Protein AF-A0A971USK8-F1 (afdb_monomer_lite)

Secondary structure (DSSP, 8-state):
------------HHHHHHHHHHHHHHTT-S-TT----TTTHHHHHTT--HHHHHHHHHT-

Radius of gyration: 13.78 Å; chains: 1; bounding box: 25×37×31 Å

Sequence (60 aa):
MELSKTTKKDIPRYVKISIDIAHRIYRGEFPEGYKLKGRSTLAAEYNVSPETIRRSMALL

Structure (mmCIF, N/CA/C/O backbone):
data_AF-A0A971USK8-F1
#
_entry.id   AF-A0A971USK8-F1
#
loop_
_atom_site.group_PDB
_atom_site.id
_atom_site.type_symbol
_atom_site.label_atom_id
_atom_site.label_alt_id
_atom_site.label_comp_id
_atom_site.label_asym_id
_atom_site.label_entity_id
_atom_site.label_seq_id
_atom_site.pdbx_PDB_ins_code
_atom_site.Cartn_x
_atom_site.Cartn_y
_atom_site.Cartn_z
_atom_site.occupancy
_atom_site.B_iso_or_equiv
_atom_site.auth_seq_id
_atom_site.auth_comp_id
_atom_site.auth_asym_id
_atom_site.auth_atom_id
_atom_site.pdbx_PDB_model_num
ATOM 1 N N . MET A 1 1 ? 1.910 -29.382 -17.973 1.00 61.09 1 MET A N 1
ATOM 2 C CA . MET A 1 1 ? 2.269 -28.582 -16.784 1.00 61.09 1 MET A CA 1
ATOM 3 C C . MET A 1 1 ? 3.390 -27.654 -17.200 1.00 61.09 1 MET A C 1
ATOM 5 O O . MET A 1 1 ? 4.544 -28.025 -17.096 1.00 61.09 1 MET A O 1
ATOM 9 N N . GLU A 1 2 ? 3.063 -26.495 -17.761 1.00 44.84 2 GLU A N 1
ATOM 10 C CA . GLU A 1 2 ? 4.091 -25.546 -18.188 1.00 44.84 2 GLU A CA 1
ATOM 11 C C . GLU A 1 2 ? 3.545 -24.139 -17.985 1.00 44.84 2 GLU A C 1
ATOM 13 O O . GLU A 1 2 ? 2.901 -23.547 -18.846 1.00 44.84 2 GLU A O 1
ATOM 18 N N . LEU A 1 3 ? 3.697 -23.651 -16.753 1.00 55.16 3 LEU A N 1
ATOM 19 C CA . LEU A 1 3 ? 3.370 -22.274 -16.432 1.00 55.16 3 LEU A CA 1
ATOM 20 C C . LEU A 1 3 ? 4.480 -21.412 -17.034 1.00 55.16 3 LEU A C 1
ATOM 22 O O . LEU A 1 3 ? 5.587 -21.323 -16.495 1.00 55.16 3 LEU A O 1
ATOM 26 N N . SER A 1 4 ? 4.175 -20.843 -18.196 1.00 43.91 4 SER A N 1
ATOM 27 C CA . SER A 1 4 ? 4.992 -19.903 -18.949 1.00 43.91 4 SER A CA 1
ATOM 28 C C . SER A 1 4 ? 5.536 -18.803 -18.034 1.00 43.91 4 SER A C 1
ATOM 30 O O . SER A 1 4 ? 4.836 -17.853 -17.674 1.00 43.91 4 SER A O 1
ATOM 32 N N . LYS A 1 5 ? 6.813 -18.926 -17.665 1.00 57.81 5 LYS A N 1
ATOM 33 C CA . LYS A 1 5 ? 7.614 -17.867 -17.043 1.00 57.81 5 LYS A CA 1
ATOM 34 C C . LYS A 1 5 ? 7.935 -16.809 -18.100 1.00 57.81 5 LYS A C 1
ATOM 36 O O . LYS A 1 5 ? 9.081 -16.666 -18.515 1.00 57.81 5 LYS A O 1
ATOM 41 N N . THR A 1 6 ? 6.928 -16.082 -18.568 1.00 51.75 6 THR A N 1
ATOM 42 C CA . THR A 1 6 ? 7.143 -15.031 -19.561 1.00 51.75 6 THR A CA 1
ATOM 43 C C . THR A 1 6 ? 7.534 -13.738 -18.850 1.00 51.75 6 THR A C 1
ATOM 45 O O . THR A 1 6 ? 6.747 -13.112 -18.146 1.00 51.75 6 THR A O 1
ATOM 48 N N . THR A 1 7 ? 8.797 -13.357 -19.066 1.00 53.72 7 THR A N 1
ATOM 49 C CA . THR A 1 7 ? 9.395 -12.022 -18.884 1.00 53.72 7 THR A CA 1
ATOM 50 C C . THR A 1 7 ? 9.475 -11.460 -17.465 1.00 53.72 7 THR A C 1
ATOM 52 O O . THR A 1 7 ? 8.695 -10.619 -17.028 1.00 53.72 7 THR A O 1
ATOM 55 N N . LYS A 1 8 ? 10.581 -11.809 -16.804 1.00 55.88 8 LYS A N 1
ATOM 56 C CA . LYS A 1 8 ? 11.224 -11.038 -15.734 1.00 55.88 8 LYS A CA 1
ATOM 57 C C . LYS A 1 8 ? 11.756 -9.708 -16.308 1.00 55.88 8 LYS A C 1
ATOM 59 O O . LYS A 1 8 ? 12.958 -9.531 -16.441 1.00 55.88 8 LYS A O 1
ATOM 64 N N . LYS A 1 9 ? 10.863 -8.812 -16.732 1.00 52.84 9 LYS A N 1
ATOM 65 C CA . LYS A 1 9 ? 11.193 -7.435 -17.122 1.00 52.84 9 LYS A CA 1
ATOM 66 C C . LYS A 1 9 ? 10.922 -6.580 -15.892 1.00 52.84 9 LYS A C 1
ATOM 68 O O . LYS A 1 9 ? 9.774 -6.516 -15.471 1.00 52.84 9 LYS A O 1
ATOM 73 N N . ASP A 1 10 ? 11.985 -6.081 -15.262 1.00 65.75 10 ASP A N 1
ATOM 74 C CA . ASP A 1 10 ? 12.036 -5.288 -14.026 1.00 65.75 10 ASP A CA 1
ATOM 75 C C . ASP A 1 10 ? 10.698 -4.701 -13.571 1.00 65.75 10 ASP A C 1
ATOM 77 O O . ASP A 1 10 ? 10.380 -3.549 -13.856 1.00 65.75 10 ASP A O 1
ATOM 81 N N . ILE A 1 11 ? 9.899 -5.496 -12.846 1.00 73.56 11 ILE A N 1
ATOM 82 C CA . ILE A 1 11 ? 8.687 -4.978 -12.216 1.00 73.56 11 ILE A CA 1
ATOM 83 C C . ILE A 1 11 ? 9.171 -3.934 -11.208 1.00 73.56 11 ILE A C 1
ATOM 85 O O . ILE A 1 11 ? 9.881 -4.308 -10.261 1.00 73.56 11 ILE A O 1
ATOM 89 N N . PRO A 1 12 ? 8.819 -2.649 -11.390 1.00 79.88 12 PRO A N 1
ATOM 90 C CA . PRO A 1 12 ? 9.291 -1.602 -10.511 1.00 79.88 12 PRO A CA 1
ATOM 91 C C . PRO A 1 12 ? 8.882 -1.908 -9.078 1.00 79.88 12 PRO A C 1
ATOM 93 O O . PRO A 1 12 ? 7.797 -2.437 -8.821 1.00 79.88 12 PRO A O 1
ATOM 96 N N . ARG A 1 13 ? 9.740 -1.555 -8.120 1.00 80.25 13 ARG A N 1
ATOM 97 C CA . ARG A 1 13 ? 9.517 -1.905 -6.713 1.00 80.25 13 ARG A CA 1
ATOM 98 C C . ARG A 1 13 ? 8.175 -1.378 -6.186 1.00 80.25 13 ARG A C 1
ATOM 100 O O . ARG A 1 13 ? 7.525 -2.080 -5.423 1.00 80.25 13 ARG A O 1
ATOM 107 N N . TYR A 1 14 ? 7.716 -0.224 -6.679 1.00 83.00 14 TYR A N 1
ATOM 108 C CA . TYR A 1 14 ? 6.394 0.328 -6.361 1.00 83.00 14 TYR A CA 1
ATOM 109 C C . TYR A 1 14 ? 5.227 -0.540 -6.871 1.00 83.00 14 TYR A C 1
ATOM 111 O O . TYR A 1 14 ? 4.229 -0.684 -6.179 1.00 83.00 14 TYR A O 1
ATOM 119 N N . VAL A 1 15 ? 5.345 -1.177 -8.042 1.00 84.19 15 VAL A N 1
ATOM 120 C CA . VAL A 1 15 ? 4.279 -2.044 -8.581 1.00 84.19 15 VAL A CA 1
ATOM 121 C C . VAL A 1 15 ? 4.135 -3.298 -7.726 1.00 84.19 15 VAL A C 1
ATOM 123 O O . VAL A 1 15 ? 3.024 -3.674 -7.371 1.00 84.19 15 VAL A O 1
ATOM 126 N N . LYS A 1 16 ? 5.255 -3.918 -7.326 1.00 83.94 16 LYS A N 1
ATOM 127 C CA . LYS A 1 16 ? 5.216 -5.075 -6.415 1.00 83.94 16 LYS A CA 1
ATOM 128 C C . LYS A 1 16 ? 4.555 -4.728 -5.086 1.00 83.94 16 LYS A C 1
ATOM 130 O O . LYS A 1 16 ? 3.756 -5.511 -4.593 1.00 83.94 16 LYS A O 1
ATOM 135 N N . ILE A 1 17 ? 4.875 -3.559 -4.534 1.00 82.75 17 ILE A N 1
ATOM 136 C CA . ILE A 1 17 ? 4.308 -3.100 -3.263 1.00 82.75 17 ILE A CA 1
ATOM 137 C C . ILE A 1 17 ? 2.818 -2.786 -3.413 1.00 82.75 17 ILE A C 1
ATOM 139 O O . ILE A 1 17 ? 2.042 -3.146 -2.540 1.00 82.75 17 ILE A O 1
ATOM 143 N N . SER A 1 18 ? 2.404 -2.174 -4.525 1.00 82.44 18 SER A N 1
ATOM 144 C CA . SER A 1 18 ? 0.988 -1.932 -4.832 1.00 82.44 18 SER A CA 1
ATOM 145 C C . SER A 1 18 ? 0.187 -3.237 -4.837 1.00 82.44 18 SER A C 1
ATOM 147 O O . SER A 1 18 ? -0.810 -3.343 -4.131 1.00 82.44 18 SER A O 1
ATOM 149 N N . ILE A 1 19 ? 0.677 -4.264 -5.540 1.00 85.25 19 ILE A N 1
ATOM 150 C CA . ILE A 1 19 ? 0.026 -5.582 -5.607 1.00 85.25 19 ILE A CA 1
ATOM 151 C C . ILE A 1 19 ? -0.009 -6.256 -4.228 1.00 85.25 19 ILE A C 1
ATOM 153 O O . ILE A 1 19 ? -1.037 -6.802 -3.837 1.00 85.25 19 ILE A O 1
ATOM 157 N N . ASP A 1 20 ? 1.088 -6.199 -3.472 1.00 84.19 20 ASP A N 1
ATOM 158 C CA . ASP A 1 20 ? 1.166 -6.781 -2.127 1.00 84.19 20 ASP A CA 1
ATOM 159 C C . ASP A 1 20 ? 0.174 -6.11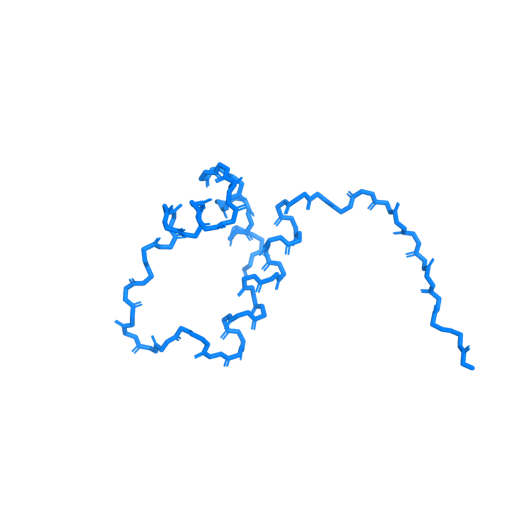5 -1.157 1.00 84.19 20 ASP A C 1
ATOM 161 O O . ASP A 1 20 ? -0.589 -6.790 -0.465 1.00 84.19 20 ASP A O 1
ATOM 165 N N . ILE A 1 21 ? 0.108 -4.780 -1.181 1.00 79.50 21 ILE A N 1
ATOM 166 C CA . ILE A 1 21 ? -0.854 -4.000 -0.399 1.00 79.50 21 ILE A CA 1
ATOM 167 C C . ILE A 1 21 ? -2.286 -4.320 -0.843 1.00 79.50 21 ILE A C 1
ATOM 169 O O . ILE A 1 21 ? -3.133 -4.559 0.015 1.00 79.50 21 ILE A O 1
ATOM 173 N N . ALA A 1 22 ? -2.561 -4.386 -2.150 1.00 82.88 22 ALA A N 1
ATOM 174 C CA . ALA A 1 22 ? -3.874 -4.756 -2.681 1.00 82.88 22 ALA A CA 1
ATOM 175 C C . ALA A 1 22 ? -4.304 -6.142 -2.185 1.00 82.88 22 ALA A C 1
ATOM 177 O O . ALA A 1 22 ? -5.446 -6.328 -1.774 1.00 82.88 22 ALA A O 1
ATOM 178 N N . HIS A 1 23 ? -3.376 -7.099 -2.146 1.00 85.19 23 HIS A N 1
ATOM 179 C CA . HIS A 1 23 ? -3.624 -8.436 -1.616 1.00 85.19 23 HIS A CA 1
ATOM 180 C C . HIS A 1 23 ? -3.897 -8.430 -0.106 1.00 85.19 23 HIS A C 1
ATOM 182 O O . HIS A 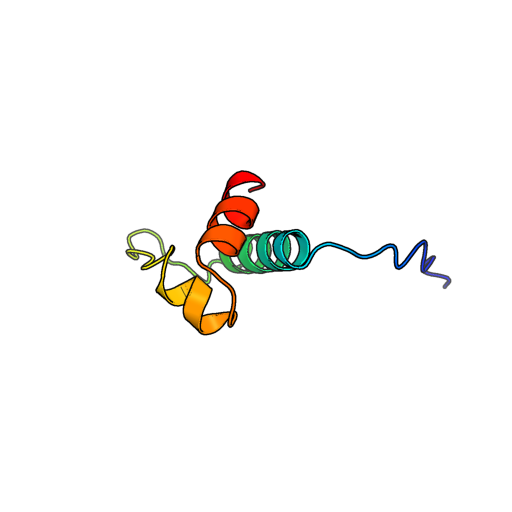1 23 ? -4.789 -9.149 0.340 1.00 85.19 23 HIS A O 1
ATOM 188 N N . ARG A 1 24 ? -3.173 -7.630 0.689 1.00 79.56 24 ARG A N 1
ATOM 189 C CA . ARG A 1 24 ? -3.438 -7.481 2.135 1.00 79.56 24 ARG A CA 1
ATOM 190 C C . ARG A 1 24 ? -4.804 -6.846 2.397 1.00 79.56 24 ARG A C 1
ATOM 192 O O . ARG A 1 24 ? -5.534 -7.322 3.261 1.00 79.56 24 ARG A O 1
ATOM 199 N N . ILE A 1 25 ? -5.177 -5.833 1.612 1.0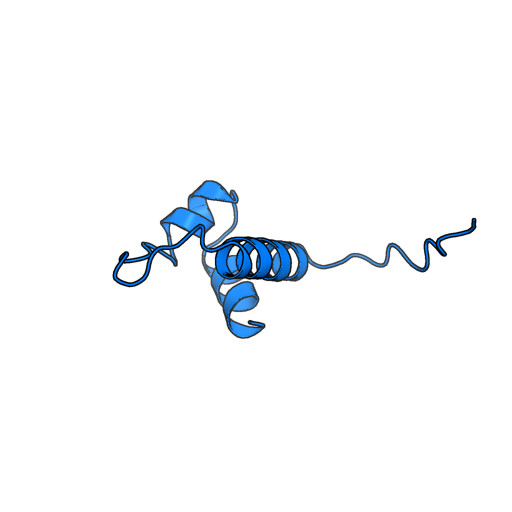0 77.38 25 ILE A N 1
ATOM 200 C CA . ILE A 1 25 ? -6.512 -5.218 1.659 1.00 77.38 25 ILE A CA 1
ATOM 201 C C . ILE A 1 25 ? -7.582 -6.252 1.293 1.00 77.38 25 ILE A C 1
ATOM 203 O O . ILE A 1 25 ? -8.530 -6.437 2.048 1.00 77.38 25 ILE A O 1
ATOM 207 N N . TYR A 1 26 ? -7.394 -6.985 0.193 1.00 80.94 26 TYR A N 1
ATOM 208 C CA . TYR A 1 26 ? -8.323 -8.025 -0.260 1.00 80.94 26 TYR A CA 1
ATOM 209 C C . TYR A 1 26 ? -8.497 -9.162 0.758 1.00 80.94 26 TYR A C 1
ATOM 211 O O . TYR A 1 26 ? -9.589 -9.699 0.911 1.00 80.94 26 TYR A O 1
ATOM 219 N N . ARG A 1 27 ? -7.433 -9.515 1.488 1.00 82.44 27 ARG A N 1
ATOM 220 C CA . ARG A 1 27 ? -7.468 -10.522 2.560 1.00 82.44 27 ARG A CA 1
ATOM 221 C C . ARG A 1 27 ? -8.190 -10.060 3.827 1.00 82.44 27 ARG A C 1
ATOM 223 O O . ARG A 1 27 ? -8.400 -10.884 4.708 1.00 82.44 27 ARG A O 1
ATOM 230 N N . GLY A 1 28 ? -8.567 -8.785 3.927 1.00 75.75 28 GLY A N 1
ATOM 231 C CA . GLY A 1 28 ? -9.234 -8.253 5.114 1.00 75.75 28 GLY A CA 1
ATOM 232 C C . GLY A 1 28 ? -8.295 -8.044 6.303 1.00 75.75 28 GLY A C 1
ATOM 233 O O . GLY A 1 28 ? -8.760 -7.953 7.434 1.00 75.75 28 GLY A O 1
ATOM 234 N N . GLU A 1 29 ? -6.982 -7.925 6.066 1.00 72.31 29 GLU A N 1
ATOM 235 C CA . GLU A 1 29 ? -5.989 -7.617 7.115 1.00 72.31 29 GLU A CA 1
ATOM 236 C C . GLU A 1 29 ? -6.207 -6.227 7.739 1.00 72.31 29 GLU A C 1
ATOM 238 O O . GLU A 1 29 ? -5.685 -5.919 8.810 1.00 72.31 29 GLU A 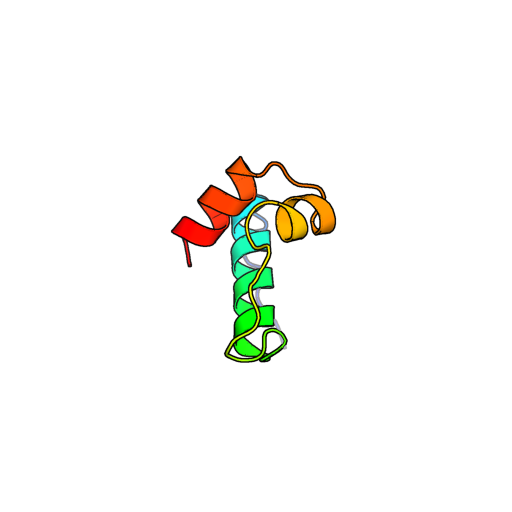O 1
ATOM 243 N N . PHE A 1 30 ? -6.978 -5.371 7.063 1.00 68.88 30 PHE A N 1
ATOM 244 C CA . PHE A 1 30 ? -7.344 -4.045 7.535 1.00 68.88 30 PHE A CA 1
ATOM 245 C C . PHE A 1 30 ? -8.844 -4.006 7.851 1.00 68.88 30 PHE A C 1
ATOM 247 O O . PHE A 1 30 ? -9.650 -3.890 6.926 1.00 68.88 30 PHE A O 1
ATOM 254 N N . PRO A 1 31 ? -9.234 -4.098 9.134 1.00 64.69 31 PRO A N 1
ATOM 255 C CA . PRO A 1 31 ? -10.635 -4.034 9.518 1.00 64.69 31 PRO A CA 1
ATOM 256 C C . PRO A 1 31 ? -11.219 -2.642 9.252 1.00 64.69 31 PRO A C 1
ATOM 258 O O . PRO A 1 31 ? -10.547 -1.615 9.399 1.00 64.69 31 PRO A O 1
ATOM 261 N N . GLU A 1 32 ? -12.493 -2.608 8.870 1.00 62.78 32 GLU A N 1
ATOM 262 C CA . GLU A 1 32 ? -13.227 -1.369 8.624 1.00 62.78 32 GLU A CA 1
ATOM 263 C C . GLU A 1 32 ? -13.241 -0.500 9.894 1.00 62.78 32 GLU A C 1
ATOM 265 O O . GLU A 1 32 ? -13.528 -0.969 10.994 1.00 62.78 32 GLU A O 1
ATOM 270 N N . GLY A 1 33 ? -12.861 0.774 9.759 1.00 65.88 33 GLY A N 1
ATOM 271 C CA . GLY A 1 33 ? -12.693 1.694 10.892 1.00 65.88 33 GLY A CA 1
ATOM 272 C C . GLY A 1 33 ? -11.274 1.754 11.471 1.00 65.88 33 GLY A C 1
ATOM 273 O O . GLY A 1 33 ? -10.982 2.640 12.279 1.00 65.88 33 GLY A O 1
ATOM 274 N N . TYR A 1 34 ? -10.350 0.898 11.020 1.00 63.44 34 TYR A N 1
ATOM 275 C CA . TYR A 1 34 ? -8.942 1.031 11.376 1.00 63.44 34 TYR A CA 1
ATOM 276 C C . TYR A 1 34 ? -8.328 2.234 10.656 1.00 63.44 34 TYR A C 1
ATOM 278 O O . TYR A 1 34 ? -8.255 2.290 9.426 1.00 63.44 34 TYR A O 1
ATOM 286 N N . LYS A 1 35 ? -7.843 3.218 11.423 1.00 62.56 35 LYS A N 1
ATOM 287 C CA . LYS A 1 35 ? -7.012 4.294 10.872 1.00 62.56 35 LYS A CA 1
ATOM 288 C C . LYS A 1 35 ? -5.685 3.689 10.437 1.00 62.56 35 LYS A C 1
ATOM 290 O O . LYS A 1 35 ? -4.729 3.652 11.212 1.00 62.56 35 LYS A O 1
ATOM 295 N N . LEU A 1 36 ? -5.613 3.261 9.176 1.00 60.53 36 LEU A N 1
ATOM 296 C CA . LEU A 1 36 ? -4.340 3.018 8.521 1.00 60.53 36 LEU A CA 1
ATOM 297 C C . LEU A 1 36 ? -3.481 4.266 8.744 1.00 60.53 36 LEU A C 1
ATOM 299 O O . LEU A 1 36 ? -3.763 5.338 8.202 1.00 60.53 36 LEU A O 1
ATOM 303 N N . LYS A 1 37 ? -2.377 4.127 9.482 1.00 61.50 37 LYS A N 1
ATOM 304 C CA . LYS A 1 37 ? -1.256 5.076 9.426 1.00 61.50 37 LYS A CA 1
ATOM 305 C C . LYS A 1 37 ? -0.545 4.905 8.072 1.00 61.50 37 LYS A C 1
ATOM 307 O O . LYS A 1 37 ? 0.649 4.635 7.983 1.00 61.50 37 LYS A O 1
ATOM 312 N N . GLY A 1 38 ? -1.324 4.975 6.993 1.00 60.25 38 GLY A N 1
ATOM 313 C CA . GLY A 1 38 ? -1.073 4.258 5.745 1.00 60.25 38 GLY A CA 1
ATOM 314 C C . GLY A 1 38 ? 0.041 4.842 4.893 1.00 60.25 38 GLY A C 1
ATOM 315 O O . GLY A 1 38 ? 0.512 4.198 3.968 1.00 60.25 38 GLY A O 1
ATOM 316 N N . ARG A 1 39 ? 0.502 6.051 5.210 1.00 62.97 39 ARG A N 1
ATOM 317 C CA . ARG A 1 39 ? 1.534 6.735 4.422 1.00 62.97 39 ARG A CA 1
ATOM 318 C C . ARG A 1 39 ? 2.930 6.559 5.006 1.00 62.97 39 ARG A C 1
ATOM 320 O O . ARG A 1 39 ? 3.894 6.502 4.256 1.00 62.97 39 ARG A O 1
ATOM 327 N N . SER A 1 40 ? 3.034 6.455 6.329 1.00 58.66 40 SER A N 1
ATOM 328 C CA . SER A 1 40 ? 4.318 6.460 7.042 1.00 58.66 40 SER A CA 1
ATOM 329 C C . SER A 1 40 ? 4.643 5.099 7.646 1.00 58.66 40 SER A C 1
ATOM 331 O O . SER A 1 40 ? 5.784 4.661 7.569 1.00 58.66 40 SER A O 1
ATOM 333 N N . THR A 1 41 ? 3.648 4.397 8.199 1.00 70.25 41 THR A N 1
ATOM 334 C CA . THR A 1 41 ? 3.869 3.089 8.831 1.00 70.25 41 THR A CA 1
ATOM 335 C C . THR A 1 41 ? 4.093 2.000 7.791 1.00 70.25 41 THR A C 1
ATOM 337 O O . THR A 1 41 ? 5.047 1.248 7.922 1.00 70.25 41 THR A O 1
ATOM 340 N N . LEU A 1 42 ? 3.305 1.975 6.710 1.00 73.12 42 LEU A N 1
ATOM 341 C CA . LEU A 1 42 ? 3.547 1.050 5.594 1.00 73.12 42 LEU A CA 1
ATOM 342 C C . LEU A 1 42 ? 4.879 1.363 4.894 1.00 73.12 42 LEU A C 1
ATOM 344 O O . LEU A 1 42 ? 5.629 0.452 4.574 1.00 73.12 42 LEU A O 1
ATOM 348 N N . ALA A 1 43 ? 5.227 2.641 4.714 1.00 69.81 43 ALA A N 1
ATOM 349 C CA . ALA A 1 43 ? 6.524 3.025 4.150 1.00 69.81 43 ALA A CA 1
ATOM 350 C C . ALA A 1 43 ? 7.700 2.500 4.995 1.00 69.81 43 ALA A C 1
ATOM 352 O O . ALA A 1 43 ? 8.641 1.924 4.452 1.00 69.81 43 ALA A O 1
ATOM 353 N N . ALA A 1 44 ? 7.610 2.633 6.323 1.00 72.19 44 ALA A N 1
ATOM 354 C CA . ALA A 1 44 ? 8.604 2.104 7.252 1.00 72.19 44 ALA A CA 1
ATOM 355 C C . ALA A 1 44 ? 8.648 0.564 7.262 1.00 72.19 44 ALA A C 1
ATOM 357 O O . ALA A 1 44 ? 9.733 -0.011 7.229 1.00 72.19 44 ALA A O 1
ATOM 358 N N . GLU A 1 45 ? 7.487 -0.099 7.248 1.00 78.44 45 GLU A N 1
ATOM 359 C CA . GLU A 1 45 ? 7.359 -1.565 7.248 1.00 78.44 45 GLU A CA 1
ATOM 360 C C . GLU A 1 45 ? 7.940 -2.190 5.973 1.00 78.44 45 GLU A C 1
ATOM 362 O O . GLU A 1 45 ? 8.719 -3.138 6.034 1.00 78.44 45 GLU A O 1
ATOM 367 N N . TYR A 1 46 ? 7.645 -1.604 4.812 1.00 77.06 46 TYR A N 1
ATOM 368 C CA . TYR A 1 46 ? 8.181 -2.051 3.527 1.00 77.06 46 TYR A CA 1
ATOM 369 C C . TYR A 1 46 ? 9.589 -1.514 3.225 1.00 77.06 46 TYR A C 1
ATOM 371 O O . TYR A 1 46 ? 10.142 -1.817 2.164 1.00 77.06 46 TYR A O 1
ATOM 379 N N . ASN A 1 47 ? 10.178 -0.737 4.143 1.00 75.50 47 ASN A N 1
ATOM 380 C CA . ASN A 1 47 ? 11.497 -0.115 4.004 1.00 75.50 47 ASN A CA 1
ATOM 381 C C . ASN A 1 47 ? 11.641 0.687 2.694 1.00 75.50 47 ASN A C 1
ATOM 383 O O . ASN A 1 47 ? 12.645 0.616 1.984 1.00 75.50 47 ASN A O 1
ATOM 387 N N . VAL A 1 48 ? 10.586 1.419 2.332 1.00 78.62 48 VAL A N 1
ATOM 388 C CA . VAL A 1 48 ? 10.532 2.232 1.115 1.00 78.62 48 VAL A CA 1
ATOM 389 C C . VAL A 1 48 ? 10.197 3.678 1.429 1.00 78.62 48 VAL A C 1
ATOM 391 O O . VAL A 1 48 ? 9.532 3.989 2.413 1.00 78.62 48 VAL A O 1
ATOM 394 N N . SER A 1 49 ? 10.609 4.581 0.543 1.00 76.06 49 SER A N 1
ATOM 395 C CA . SER A 1 49 ? 10.261 5.992 0.671 1.00 76.06 49 SER A CA 1
ATOM 396 C C . SER A 1 49 ? 8.738 6.206 0.625 1.00 76.06 49 SER A C 1
ATOM 398 O O . SER A 1 49 ? 8.046 5.542 -0.159 1.00 76.06 49 SER A O 1
ATOM 400 N N . PRO A 1 50 ? 8.200 7.189 1.372 1.00 78.00 50 PRO A N 1
ATOM 401 C CA . PRO A 1 50 ? 6.784 7.566 1.314 1.00 78.00 50 PRO A CA 1
ATOM 402 C C . PRO A 1 50 ? 6.309 7.899 -0.107 1.00 78.00 50 PRO A C 1
ATOM 404 O O . PRO A 1 50 ? 5.158 7.653 -0.457 1.00 78.00 50 PRO A O 1
ATOM 407 N N . GLU A 1 51 ? 7.206 8.402 -0.958 1.00 82.06 51 GLU A N 1
ATOM 408 C CA . GLU A 1 51 ? 6.944 8.661 -2.377 1.00 82.06 51 GLU A CA 1
ATOM 409 C C . GLU A 1 51 ? 6.644 7.387 -3.178 1.00 82.06 51 GLU A C 1
ATOM 411 O O . GLU A 1 51 ? 5.775 7.391 -4.052 1.00 82.06 51 GLU A O 1
ATOM 416 N N . THR A 1 52 ? 7.317 6.280 -2.858 1.00 83.50 52 THR A N 1
ATOM 417 C CA . THR A 1 52 ? 7.099 4.969 -3.481 1.00 83.50 52 THR A CA 1
ATOM 418 C C . THR A 1 52 ? 5.738 4.420 -3.085 1.00 83.50 52 THR A C 1
ATOM 420 O O . THR A 1 52 ? 4.993 3.973 -3.955 1.00 83.50 52 THR A O 1
ATOM 423 N N . ILE A 1 53 ? 5.371 4.513 -1.801 1.00 82.25 53 ILE A N 1
ATOM 424 C CA . ILE A 1 53 ? 4.025 4.148 -1.333 1.00 82.25 53 ILE A CA 1
ATOM 425 C C . ILE A 1 53 ? 2.975 5.028 -2.002 1.00 82.25 53 ILE A C 1
ATOM 427 O O . ILE A 1 53 ? 1.984 4.506 -2.495 1.00 82.25 53 ILE A O 1
ATOM 431 N N . ARG A 1 54 ? 3.213 6.341 -2.113 1.00 81.62 54 ARG A N 1
ATOM 432 C CA . ARG A 1 54 ? 2.296 7.261 -2.798 1.00 81.62 54 ARG A CA 1
ATO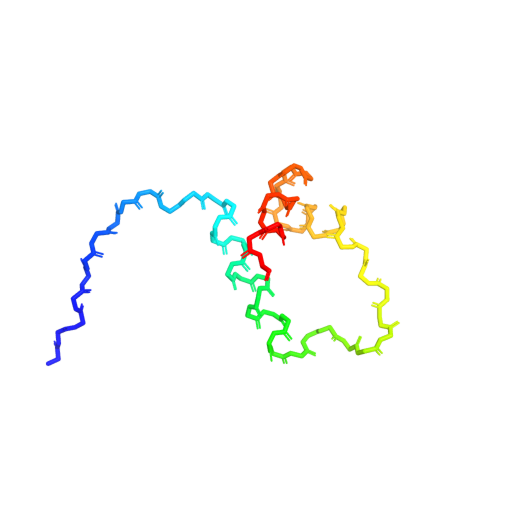M 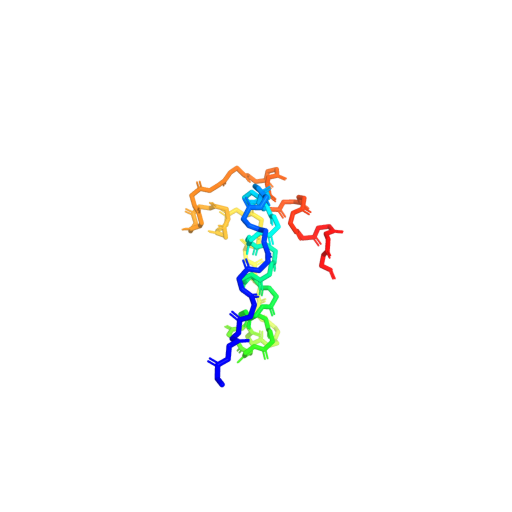433 C C . ARG A 1 54 ? 2.046 6.840 -4.246 1.00 81.62 54 ARG A C 1
ATOM 435 O O . ARG A 1 54 ? 0.898 6.807 -4.667 1.00 81.62 54 ARG A O 1
ATOM 442 N N . ARG A 1 55 ? 3.100 6.492 -4.997 1.00 80.06 55 ARG A N 1
ATOM 443 C CA . ARG A 1 55 ? 2.964 5.967 -6.370 1.00 80.06 55 ARG A CA 1
ATOM 444 C C . ARG A 1 55 ? 2.259 4.612 -6.405 1.00 80.06 55 ARG A C 1
ATOM 446 O O . ARG A 1 55 ? 1.454 4.384 -7.293 1.00 80.06 55 ARG A O 1
ATOM 453 N N . SER A 1 56 ? 2.547 3.740 -5.441 1.00 81.94 56 SER A N 1
ATOM 454 C CA . SER A 1 56 ? 1.935 2.408 -5.335 1.00 81.94 56 SER A CA 1
ATOM 455 C C . SER A 1 56 ? 0.434 2.494 -5.052 1.00 81.94 56 SER A C 1
ATOM 457 O O . SER A 1 56 ? -0.340 1.758 -5.650 1.00 81.94 56 SER A O 1
ATOM 459 N N . MET A 1 57 ? 0.030 3.411 -4.169 1.00 78.12 57 MET A N 1
ATOM 460 C CA . MET A 1 57 ? -1.369 3.677 -3.832 1.00 78.12 57 MET A CA 1
ATOM 461 C C . MET A 1 57 ? -2.106 4.425 -4.939 1.00 78.12 57 MET A C 1
ATOM 463 O O . MET A 1 57 ? -3.293 4.223 -5.095 1.00 78.12 57 MET A O 1
ATOM 467 N N . ALA A 1 58 ? -1.426 5.268 -5.720 1.00 78.88 58 ALA A N 1
ATOM 468 C CA . ALA A 1 58 ? -2.037 5.927 -6.876 1.00 78.88 58 ALA A CA 1
ATOM 469 C C . ALA A 1 58 ? -2.349 4.964 -8.039 1.00 78.88 58 ALA A C 1
ATOM 471 O O . ALA A 1 58 ? -3.067 5.342 -8.958 1.00 78.88 58 ALA A O 1
ATOM 472 N N . LEU A 1 59 ? -1.768 3.760 -8.028 1.00 73.81 59 LEU A N 1
ATOM 473 C CA . LEU A 1 59 ? -2.038 2.692 -8.999 1.00 73.81 59 LEU A CA 1
ATOM 474 C C . LEU A 1 59 ? -3.151 1.737 -8.556 1.00 73.81 59 LEU A C 1
ATOM 476 O O . LEU A 1 59 ? -3.521 0.863 -9.336 1.00 73.81 59 LEU A O 1
ATOM 480 N N . LEU A 1 60 ? -3.603 1.870 -7.310 1.00 67.25 60 LEU A N 1
ATOM 481 C CA . LEU A 1 60 ? -4.578 1.018 -6.634 1.00 67.25 60 LEU A CA 1
ATOM 482 C C . LEU A 1 60 ? -5.940 1.718 -6.667 1.00 67.25 60 LEU A C 1
ATOM 484 O O . LEU A 1 60 ? -6.930 1.031 -6.987 1.00 67.25 60 LEU A O 1
#

pLDDT: mean 71.81, std 10.91, range [43.91, 85.25]

Foldseek 3Di:
DDDDPPDPPPPDPLQVLLVVVVVCVVVCVDPPPDPPPPQPPSCVVSVHHSVSSVVSVVVD